Protein AF-A0A534YRJ9-F1 (afdb_monomer)

Secondary structure (DSSP, 8-state):
-B-TTS-B---GGGSEEEEEESSTT-S-EEEEEEETTTTEEEEEEEEEPTTSS-EEEEEEEEE-TT---S-------------TT--TT-GGGGS-SS---GGGSSPPP-S--------

pLDDT: mean 78.24, std 21.07, range [37.94, 98.38]

Nearest PDB structures (foldseek):
  8p5d-assembly1_LM0  TM=5.397E-01  e=2.180E+00  Spraguea lophii 42_110
  8i5a-assembly1_B  TM=5.928E-01  e=4.722E+00  Burkholderia sp.

Solvent-accessible surface area (backbone atoms only — not comparable to full-atom values): 8187 Å² total; per-residue (Å²): 112,64,52,100,85,70,54,66,77,79,60,74,91,78,39,54,69,52,76,44,53,80,41,102,83,48,78,36,39,33,39,42,32,41,36,78,92,50,27,36,38,37,42,38,39,39,30,67,44,89,95,55,98,40,83,43,78,48,79,47,79,46,73,46,97,84,29,84,65,89,77,87,84,89,87,85,85,80,86,86,77,79,70,84,89,63,60,88,91,52,75,78,65,78,80,60,88,82,82,76,65,83,79,80,81,56,82,75,78,74,90,81,74,81,84,83,78,89,128

Mean predicted aligned error: 13.0 Å

Radius of gyration: 23.23 Å; Cα contacts (8 Å, |Δi|>4): 114; chains: 1; bounding box: 41×37×77 Å

Sequence (119 aa):
MTDAEGTATSWLRDLAWAQRYETGFSDAVITDYRSDALGLSVQVTDVVARGGDVLVRRVGVRRDPSSPVTRASLVAFEDMNLVVSKYAQFPIQDRYSSTWRPWEAYPPPIAGGAPATCG

Structure (mmCIF, N/CA/C/O backbone):
data_AF-A0A534YRJ9-F1
#
_entry.id   AF-A0A534YRJ9-F1
#
loop_
_atom_site.group_PDB
_atom_site.id
_atom_site.type_symbol
_atom_site.label_atom_id
_atom_site.label_alt_id
_atom_site.label_comp_id
_atom_site.label_asym_id
_atom_site.label_entity_id
_atom_site.label_seq_id
_atom_site.pdbx_PDB_ins_code
_atom_site.Cartn_x
_atom_site.Cartn_y
_atom_site.Cartn_z
_atom_site.occupancy
_atom_site.B_iso_or_equiv
_atom_site.auth_seq_id
_atom_site.auth_comp_id
_atom_site.auth_asym_id
_atom_site.auth_atom_id
_atom_site.pdbx_PDB_model_num
ATOM 1 N N . MET A 1 1 ? -16.496 5.370 8.977 1.00 61.81 1 MET A N 1
ATOM 2 C CA . MET A 1 1 ? -17.725 4.703 9.457 1.00 61.81 1 MET A CA 1
ATOM 3 C C . MET A 1 1 ? -17.305 3.352 9.991 1.00 61.81 1 MET A C 1
ATOM 5 O O . MET A 1 1 ? -16.550 2.675 9.302 1.00 61.81 1 MET A O 1
ATOM 9 N N . THR A 1 2 ? -17.721 3.026 11.207 1.00 83.38 2 THR A N 1
ATOM 10 C CA . THR A 1 2 ? -17.459 1.731 11.839 1.00 83.38 2 THR A CA 1
ATOM 11 C C . THR A 1 2 ? -18.776 0.972 11.874 1.00 83.38 2 THR A C 1
ATOM 13 O O . THR A 1 2 ? -19.807 1.584 12.159 1.00 83.38 2 THR A O 1
ATOM 16 N N . ASP A 1 3 ? -18.768 -0.307 11.523 1.00 86.94 3 ASP A N 1
ATOM 17 C CA . ASP A 1 3 ? -19.961 -1.146 11.598 1.00 86.94 3 ASP A CA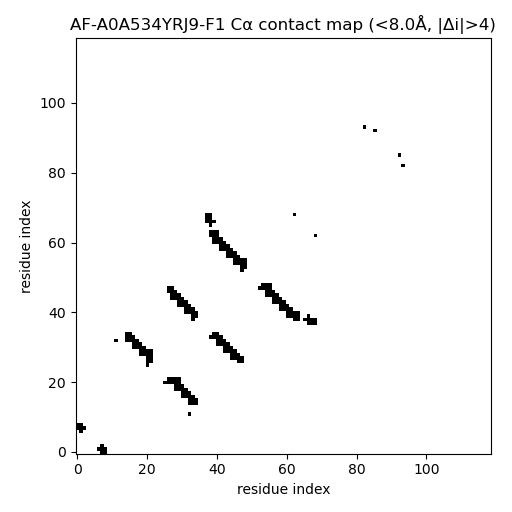 1
ATOM 18 C C . ASP A 1 3 ? -20.253 -1.617 13.035 1.00 86.94 3 ASP A C 1
ATOM 20 O O . ASP A 1 3 ? -19.546 -1.275 13.988 1.00 86.94 3 ASP A O 1
ATOM 24 N N . ALA A 1 4 ? -21.332 -2.388 13.197 1.00 83.44 4 ALA A N 1
ATOM 25 C CA . ALA A 1 4 ? -21.765 -2.919 14.489 1.00 83.44 4 ALA A CA 1
ATOM 26 C C . ALA A 1 4 ? -20.756 -3.897 15.124 1.00 83.44 4 ALA A C 1
ATOM 28 O O . ALA A 1 4 ? -20.835 -4.161 16.322 1.00 83.44 4 ALA A O 1
ATOM 29 N N . GLU A 1 5 ? -19.806 -4.413 14.343 1.00 86.62 5 GLU A N 1
ATOM 30 C CA . GLU A 1 5 ? -18.773 -5.359 14.772 1.00 86.62 5 GLU A CA 1
ATOM 31 C C . GLU A 1 5 ? -17.452 -4.650 15.111 1.00 86.62 5 GLU A C 1
ATOM 33 O O . GLU A 1 5 ? -16.480 -5.290 15.514 1.00 86.62 5 GLU A O 1
ATOM 38 N N . GLY A 1 6 ? -17.405 -3.319 14.982 1.00 86.31 6 GLY A N 1
ATOM 39 C CA . GLY A 1 6 ? -16.200 -2.535 15.233 1.00 86.31 6 GLY A CA 1
ATOM 40 C C . GLY A 1 6 ? -15.241 -2.478 14.040 1.00 86.31 6 GLY A C 1
ATOM 41 O O . GLY A 1 6 ? -14.133 -1.957 14.181 1.00 86.31 6 GLY A O 1
ATOM 42 N N . THR A 1 7 ? -15.638 -2.970 12.864 1.00 89.81 7 THR A N 1
ATOM 43 C CA . THR A 1 7 ? -14.818 -2.915 11.651 1.00 89.81 7 THR A CA 1
ATOM 44 C C . THR A 1 7 ? -14.982 -1.565 10.971 1.00 89.81 7 THR A C 1
ATOM 46 O O . THR A 1 7 ? -16.086 -1.052 10.793 1.00 89.81 7 THR A O 1
ATOM 49 N N . ALA A 1 8 ? -13.866 -0.974 10.559 1.00 91.44 8 ALA A N 1
ATOM 50 C CA . ALA A 1 8 ? -13.850 0.267 9.802 1.00 91.44 8 ALA A CA 1
ATOM 51 C C . ALA A 1 8 ? -13.009 0.104 8.537 1.00 91.44 8 ALA A C 1
ATOM 53 O O . ALA A 1 8 ? -11.998 -0.598 8.528 1.00 91.44 8 ALA A O 1
ATOM 54 N N . THR A 1 9 ? -13.418 0.793 7.473 1.00 92.25 9 THR A N 1
ATOM 55 C CA . THR A 1 9 ? -12.635 0.912 6.240 1.00 92.25 9 THR A CA 1
ATOM 56 C C . THR A 1 9 ? -12.029 2.305 6.154 1.00 92.25 9 THR A C 1
ATOM 58 O O . THR A 1 9 ? -12.739 3.302 6.306 1.00 92.25 9 THR A O 1
ATOM 61 N N . SER A 1 10 ? -10.730 2.357 5.865 1.00 92.19 10 SER A N 1
ATOM 62 C CA . SER A 1 10 ? -9.980 3.590 5.626 1.00 92.19 10 SER A CA 1
ATOM 63 C C . SER A 1 10 ? -9.277 3.511 4.279 1.00 92.19 10 SER A C 1
ATOM 65 O O . SER A 1 10 ? -8.674 2.493 3.939 1.00 92.19 10 SER A O 1
ATOM 67 N N . TRP A 1 11 ? -9.331 4.599 3.520 1.00 92.94 11 TRP A N 1
ATOM 68 C CA . TRP A 1 11 ? -8.650 4.709 2.238 1.00 92.94 11 TRP A CA 1
ATOM 69 C C . TRP A 1 11 ? -7.211 5.177 2.434 1.00 92.94 11 TRP A C 1
ATOM 71 O O . TRP A 1 11 ? -6.984 6.186 3.093 1.00 92.94 11 TRP A O 1
ATOM 81 N N . LEU A 1 12 ? -6.240 4.504 1.804 1.00 93.00 12 LEU A N 1
ATOM 82 C CA . LEU A 1 12 ? -4.831 4.926 1.873 1.00 93.00 12 LEU A CA 1
ATOM 83 C C . LEU A 1 12 ? -4.624 6.361 1.365 1.00 93.00 12 LEU A C 1
ATOM 85 O O . LEU A 1 12 ? -3.854 7.108 1.958 1.00 93.00 12 LEU A O 1
ATOM 89 N N . ARG A 1 13 ? -5.357 6.774 0.320 1.00 90.12 13 ARG A N 1
ATOM 90 C CA . ARG A 1 13 ? -5.292 8.140 -0.237 1.00 90.12 13 ARG A CA 1
ATOM 91 C C . ARG A 1 13 ? -5.715 9.248 0.737 1.00 90.12 13 ARG A C 1
ATOM 93 O O . ARG A 1 13 ? -5.383 10.400 0.487 1.00 90.12 13 ARG A O 1
ATOM 100 N N . ASP A 1 14 ? -6.417 8.899 1.815 1.00 93.81 14 ASP A N 1
ATOM 101 C CA . ASP A 1 14 ? -6.899 9.854 2.820 1.00 93.81 14 ASP A CA 1
ATOM 102 C C . ASP A 1 14 ? -5.966 9.915 4.051 1.00 93.81 14 ASP A C 1
ATOM 104 O O . ASP A 1 14 ? -6.213 10.678 4.984 1.00 93.81 14 ASP A O 1
ATOM 108 N N . LEU A 1 15 ? -4.904 9.100 4.088 1.00 94.88 15 LEU A N 1
ATOM 109 C CA . LEU A 1 15 ? -3.924 9.069 5.179 1.00 94.88 15 LEU A CA 1
ATOM 110 C C . LEU A 1 15 ? -2.783 10.062 4.942 1.00 94.88 15 LEU A C 1
ATOM 112 O O . LEU A 1 15 ? -2.573 10.525 3.826 1.00 94.88 15 LEU A O 1
ATOM 116 N N . ALA A 1 16 ? -1.993 10.349 5.980 1.00 97.44 16 ALA A N 1
ATOM 117 C CA . ALA A 1 16 ? -0.731 11.059 5.792 1.00 97.44 16 ALA A CA 1
ATOM 118 C C . ALA A 1 16 ? 0.222 10.184 4.966 1.00 97.44 16 ALA A C 1
ATOM 120 O O . ALA A 1 16 ? 0.358 8.993 5.260 1.00 97.44 16 ALA A O 1
ATOM 121 N N . TRP A 1 17 ? 0.872 10.750 3.948 1.00 97.88 17 TRP A N 1
ATOM 122 C CA . TRP A 1 17 ? 1.729 9.982 3.048 1.00 97.88 17 TRP A CA 1
ATOM 123 C C . TRP A 1 17 ? 2.950 10.757 2.554 1.00 97.88 17 TRP A C 1
ATOM 125 O O . TRP A 1 17 ? 2.957 11.987 2.513 1.00 97.88 17 TRP A O 1
ATOM 135 N N . ALA A 1 18 ? 3.980 10.011 2.162 1.00 97.38 18 ALA A N 1
ATOM 136 C CA . ALA A 1 18 ? 5.163 10.516 1.478 1.00 97.38 18 ALA A CA 1
ATOM 137 C C . ALA A 1 18 ? 5.649 9.491 0.448 1.00 97.38 18 ALA A C 1
ATOM 139 O O . ALA A 1 18 ? 5.527 8.284 0.659 1.00 97.38 18 ALA A O 1
ATOM 140 N N . GLN A 1 19 ? 6.226 9.967 -0.655 1.00 96.69 19 GLN A N 1
ATOM 141 C CA . GLN A 1 19 ? 6.724 9.120 -1.736 1.00 96.69 19 GLN A CA 1
ATOM 142 C C . GLN A 1 19 ? 8.189 9.430 -2.050 1.00 96.69 19 GLN A C 1
ATOM 144 O O . GLN A 1 19 ? 8.625 10.576 -1.952 1.00 96.69 19 GLN A O 1
ATOM 149 N N . ARG A 1 20 ? 8.949 8.401 -2.430 1.00 95.50 20 ARG A N 1
ATOM 150 C CA . ARG A 1 20 ? 10.335 8.513 -2.904 1.00 95.50 20 ARG A CA 1
ATOM 151 C C . ARG A 1 20 ? 10.688 7.353 -3.828 1.00 95.50 20 ARG A C 1
ATOM 153 O O . ARG A 1 20 ? 10.049 6.308 -3.774 1.00 95.50 20 ARG A O 1
ATOM 160 N N . TYR A 1 21 ? 11.772 7.497 -4.576 1.00 95.12 21 TYR A N 1
ATOM 161 C CA . TYR A 1 21 ? 12.468 6.337 -5.130 1.00 95.12 21 TYR A CA 1
ATOM 162 C C . TYR A 1 21 ? 13.259 5.623 -4.033 1.00 95.12 21 TYR A C 1
ATOM 164 O O . TYR A 1 21 ? 13.774 6.272 -3.119 1.00 95.12 21 TYR A O 1
ATOM 172 N N . GLU A 1 22 ? 13.364 4.295 -4.112 1.00 93.00 22 GLU A N 1
ATOM 173 C CA . GLU A 1 22 ? 14.122 3.500 -3.132 1.00 93.00 22 GLU A CA 1
ATOM 174 C C . GLU A 1 22 ? 15.577 3.984 -3.003 1.00 93.00 22 GLU A C 1
ATOM 176 O O . GLU A 1 22 ? 16.111 4.097 -1.900 1.00 93.00 22 GLU A O 1
ATOM 181 N N . THR A 1 23 ? 16.190 4.339 -4.132 1.00 91.00 23 THR A N 1
ATOM 182 C CA . THR A 1 23 ? 17.482 5.030 -4.221 1.00 91.00 23 THR A CA 1
ATOM 183 C C . THR A 1 23 ? 17.432 6.041 -5.369 1.00 91.00 23 THR A C 1
ATOM 185 O O . THR A 1 23 ? 16.513 6.000 -6.183 1.00 91.00 23 THR A O 1
ATOM 188 N N . GLY A 1 24 ? 18.432 6.922 -5.492 1.00 86.25 24 GLY A N 1
ATOM 189 C CA . GLY A 1 24 ? 18.485 7.920 -6.575 1.00 86.25 24 GLY A CA 1
ATOM 190 C C . GLY A 1 24 ? 18.539 7.348 -8.002 1.00 86.25 24 GLY A C 1
ATOM 191 O O . GLY A 1 24 ? 18.334 8.097 -8.950 1.00 86.25 24 GLY A O 1
ATOM 192 N N . PHE A 1 25 ? 18.791 6.043 -8.155 1.00 86.50 25 PHE A N 1
ATOM 193 C CA . PHE A 1 25 ? 18.848 5.346 -9.447 1.00 86.50 25 PHE A CA 1
ATOM 194 C C . PHE A 1 25 ? 17.901 4.137 -9.523 1.00 86.50 25 PHE A C 1
ATOM 196 O O . PHE A 1 25 ? 18.030 3.320 -10.432 1.00 86.50 25 PHE A O 1
ATOM 203 N N . SER A 1 26 ? 16.992 3.981 -8.555 1.00 88.81 26 SER A N 1
ATOM 204 C CA . SER A 1 26 ? 16.019 2.885 -8.561 1.00 88.81 26 SER A CA 1
ATOM 205 C C . SER A 1 26 ? 14.804 3.244 -9.412 1.00 88.81 26 SER A C 1
ATOM 207 O O . SER A 1 26 ? 14.334 4.379 -9.385 1.00 88.81 26 SER A O 1
ATOM 209 N N . ASP A 1 27 ? 14.278 2.257 -10.128 1.00 90.12 27 ASP A N 1
ATOM 210 C CA . ASP A 1 27 ? 12.969 2.285 -10.782 1.00 90.12 27 ASP A CA 1
ATOM 211 C C . ASP A 1 27 ? 11.827 1.911 -9.820 1.00 90.12 27 ASP A C 1
ATOM 213 O O . ASP A 1 27 ? 10.655 2.006 -10.182 1.00 90.12 27 ASP A O 1
ATOM 217 N N . ALA A 1 28 ? 12.153 1.525 -8.581 1.00 95.69 28 ALA A N 1
ATOM 218 C CA . ALA A 1 28 ? 11.175 1.259 -7.539 1.00 95.69 28 ALA A CA 1
ATOM 219 C C . ALA A 1 28 ? 10.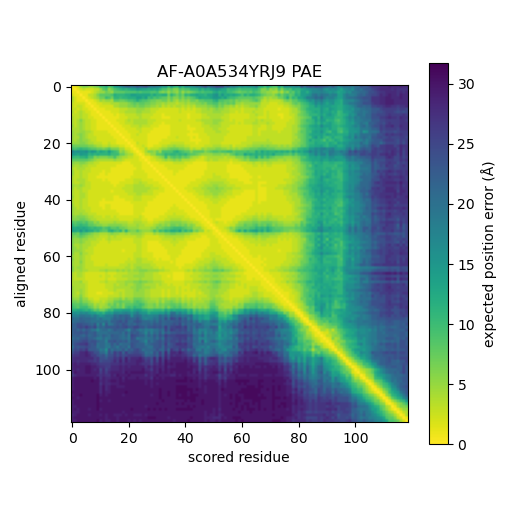723 2.553 -6.845 1.00 95.69 28 ALA A C 1
ATOM 221 O O . ALA A 1 28 ? 11.527 3.291 -6.260 1.00 95.69 28 ALA A O 1
ATOM 222 N N . VAL A 1 29 ? 9.411 2.782 -6.846 1.00 96.25 29 VAL A N 1
ATOM 223 C CA . VAL A 1 29 ? 8.742 3.877 -6.139 1.00 96.25 29 VAL A CA 1
ATOM 224 C C . VAL A 1 29 ? 8.177 3.348 -4.827 1.00 96.25 29 VAL A C 1
ATOM 226 O O . VAL A 1 29 ? 7.395 2.401 -4.808 1.00 96.25 29 VAL A O 1
ATOM 229 N N . ILE A 1 30 ? 8.552 3.971 -3.713 1.00 97.81 30 ILE A N 1
ATOM 230 C CA . ILE A 1 30 ? 8.047 3.658 -2.378 1.00 97.81 30 ILE A CA 1
ATOM 231 C C . ILE A 1 30 ? 7.116 4.775 -1.922 1.00 97.81 30 ILE A C 1
ATOM 233 O O . ILE A 1 30 ? 7.530 5.932 -1.836 1.00 97.81 30 ILE A O 1
ATOM 237 N N . THR A 1 31 ? 5.890 4.414 -1.555 1.00 98.19 31 THR A N 1
ATOM 238 C CA . THR A 1 31 ? 4.936 5.297 -0.880 1.00 98.19 31 THR A CA 1
ATOM 239 C C . THR A 1 31 ? 4.690 4.788 0.535 1.00 98.19 31 THR A C 1
ATOM 241 O O . THR A 1 31 ? 4.234 3.661 0.726 1.00 98.19 31 THR A O 1
ATOM 244 N N . ASP A 1 32 ? 5.002 5.613 1.529 1.00 98.38 32 ASP A N 1
ATOM 245 C CA . ASP A 1 32 ? 4.705 5.342 2.932 1.00 98.38 32 ASP A CA 1
ATOM 246 C C . ASP A 1 32 ? 3.440 6.093 3.340 1.00 98.38 32 ASP A C 1
ATOM 248 O O . ASP A 1 32 ? 3.318 7.291 3.093 1.00 98.38 32 ASP A O 1
ATOM 252 N N . TYR A 1 33 ? 2.525 5.389 3.996 1.00 98.25 33 TYR A N 1
ATOM 253 C CA . TYR A 1 33 ? 1.288 5.903 4.566 1.00 98.25 33 TYR A CA 1
ATOM 254 C C . TYR A 1 33 ? 1.299 5.716 6.079 1.00 98.25 33 TYR A C 1
ATOM 256 O O . TYR A 1 33 ? 1.783 4.700 6.593 1.00 98.25 33 TYR A O 1
ATOM 264 N N . ARG A 1 34 ? 0.696 6.660 6.799 1.00 97.75 34 ARG A N 1
ATOM 265 C CA . ARG A 1 34 ? 0.598 6.639 8.256 1.00 97.75 34 ARG A CA 1
ATOM 266 C C . ARG A 1 34 ? -0.804 7.006 8.727 1.00 97.75 34 ARG A C 1
ATOM 268 O O . ARG A 1 34 ? -1.380 8.004 8.301 1.00 97.75 34 ARG A O 1
ATOM 275 N N . SER A 1 35 ? -1.323 6.212 9.660 1.00 96.31 35 SER A N 1
ATOM 276 C CA . SER A 1 35 ? -2.509 6.540 10.446 1.00 96.31 35 SER A CA 1
ATOM 277 C C . SER A 1 35 ? -2.161 6.492 11.928 1.00 96.31 35 SER A C 1
ATOM 279 O O . SER A 1 35 ? -2.017 5.409 12.496 1.00 96.31 35 SER A O 1
ATOM 281 N N . ASP A 1 36 ? -2.054 7.658 12.565 1.00 95.38 36 ASP A N 1
ATOM 282 C CA . ASP A 1 36 ? -1.807 7.734 14.010 1.00 95.38 36 ASP A CA 1
ATOM 283 C C . ASP A 1 36 ? -3.023 7.273 14.816 1.00 95.38 36 ASP A C 1
ATOM 285 O O . ASP A 1 36 ? -2.872 6.564 15.805 1.00 95.38 36 ASP A O 1
ATOM 289 N N . ALA A 1 37 ? -4.236 7.573 14.337 1.00 93.19 37 ALA A N 1
ATOM 290 C CA . ALA A 1 37 ? -5.478 7.128 14.968 1.00 93.19 37 ALA A CA 1
ATOM 291 C C . ALA A 1 37 ? -5.600 5.594 15.030 1.00 93.19 37 ALA A C 1
ATOM 293 O O . ALA A 1 37 ? -6.146 5.053 15.988 1.00 93.19 37 ALA A O 1
ATOM 294 N N . LEU A 1 38 ? -5.085 4.889 14.016 1.00 94.38 38 LEU A N 1
ATOM 295 C CA . LEU A 1 38 ? -5.085 3.425 13.975 1.00 94.38 38 LEU A CA 1
ATOM 296 C C . LEU A 1 38 ? -3.771 2.816 14.486 1.00 94.38 38 LEU A C 1
ATOM 298 O O . LEU A 1 38 ? -3.699 1.600 14.648 1.00 94.38 38 LEU A O 1
ATOM 302 N N . GLY A 1 39 ? -2.724 3.611 14.723 1.00 96.56 39 GLY A N 1
ATOM 303 C CA . GLY A 1 39 ? -1.381 3.103 15.023 1.00 96.56 39 GLY A CA 1
ATOM 304 C C . GLY A 1 39 ? -0.848 2.165 13.932 1.00 96.56 39 GLY A C 1
ATOM 305 O O . GLY A 1 39 ? -0.271 1.121 14.240 1.00 96.56 39 GLY A O 1
ATOM 306 N N . LEU A 1 40 ? -1.113 2.483 12.659 1.00 96.69 40 LEU A N 1
ATOM 307 C CA . LEU A 1 40 ? -0.708 1.676 11.505 1.00 96.69 40 LEU A CA 1
ATOM 308 C C . LEU A 1 40 ? 0.185 2.482 10.562 1.00 96.69 40 LEU A C 1
ATOM 310 O O . LEU A 1 40 ? -0.081 3.651 10.279 1.00 96.69 40 LEU A O 1
ATOM 314 N N . SER A 1 41 ? 1.202 1.824 10.010 1.00 97.31 41 SER A N 1
ATOM 315 C CA . SER A 1 41 ? 1.926 2.300 8.828 1.00 97.31 41 SER A CA 1
ATOM 316 C C . SER A 1 41 ? 1.813 1.293 7.690 1.00 97.31 41 SER A C 1
ATOM 318 O O . SER A 1 41 ? 1.805 0.080 7.910 1.00 97.31 41 SER A O 1
ATOM 320 N N . VAL A 1 42 ? 1.702 1.797 6.464 1.00 97.75 42 VAL A N 1
ATOM 321 C CA . VAL A 1 42 ? 1.627 0.980 5.251 1.00 97.75 42 VAL A CA 1
ATOM 322 C C . VAL A 1 42 ? 2.695 1.460 4.288 1.00 97.75 42 VAL A C 1
ATOM 324 O O . VAL A 1 42 ? 2.746 2.640 3.974 1.00 97.75 42 VAL A O 1
ATOM 327 N N . GLN A 1 43 ? 3.533 0.551 3.811 1.00 98.31 43 GLN A N 1
ATOM 328 C CA . GLN A 1 43 ? 4.522 0.823 2.779 1.00 98.31 43 GLN A CA 1
ATOM 329 C C . GLN A 1 43 ? 4.110 0.098 1.505 1.00 98.31 43 GLN A C 1
ATOM 331 O O . GLN A 1 43 ? 3.935 -1.122 1.517 1.00 98.31 43 GLN A O 1
ATOM 336 N N . VAL A 1 44 ? 3.954 0.847 0.421 1.00 97.88 44 VAL A N 1
ATOM 337 C CA . VAL A 1 44 ? 3.679 0.326 -0.917 1.00 97.88 44 VAL A CA 1
ATOM 338 C C . VAL A 1 44 ? 4.921 0.544 -1.768 1.00 97.88 44 VAL A C 1
ATOM 340 O O . VAL A 1 44 ? 5.379 1.676 -1.894 1.00 97.88 44 VAL A O 1
ATOM 343 N N . THR A 1 45 ? 5.468 -0.526 -2.333 1.00 97.69 45 THR A N 1
ATOM 344 C CA . THR A 1 45 ? 6.567 -0.473 -3.301 1.00 97.69 45 THR A CA 1
ATOM 345 C C . THR A 1 45 ? 6.051 -0.917 -4.656 1.00 97.69 45 THR A C 1
ATOM 347 O O . THR A 1 45 ? 5.589 -2.050 -4.787 1.00 97.69 45 THR A O 1
ATOM 350 N N . ASP A 1 46 ? 6.161 -0.036 -5.641 1.00 96.25 46 ASP A N 1
ATOM 351 C CA . ASP A 1 46 ? 5.781 -0.270 -7.028 1.00 96.25 46 ASP A CA 1
ATOM 352 C C . ASP A 1 46 ? 7.032 -0.297 -7.906 1.00 96.25 46 ASP A C 1
ATOM 354 O O . ASP A 1 46 ? 7.884 0.583 -7.797 1.00 96.25 46 ASP A O 1
ATOM 358 N N . VAL A 1 47 ? 7.156 -1.306 -8.766 1.00 95.56 47 VAL A N 1
ATOM 359 C CA . VAL A 1 47 ? 8.277 -1.449 -9.705 1.00 95.56 47 VAL A CA 1
ATOM 360 C C . VAL A 1 47 ? 7.818 -2.175 -10.966 1.00 95.56 47 VAL A C 1
ATOM 362 O O . VAL A 1 47 ? 6.977 -3.071 -10.896 1.00 95.56 47 VAL A O 1
ATOM 365 N N . VAL A 1 48 ? 8.377 -1.822 -12.121 1.00 92.38 48 VAL A N 1
ATOM 366 C CA . VAL A 1 48 ? 8.207 -2.615 -13.345 1.00 92.38 48 VAL A CA 1
ATOM 367 C C . VAL A 1 48 ? 9.241 -3.739 -13.333 1.00 92.38 48 VAL A C 1
ATOM 369 O O . VAL A 1 48 ? 10.441 -3.488 -13.230 1.00 92.38 48 VAL A O 1
ATOM 372 N N . ALA A 1 49 ? 8.798 -4.994 -13.389 1.00 89.88 49 ALA A N 1
ATOM 373 C CA . ALA A 1 49 ? 9.698 -6.139 -13.319 1.00 89.88 49 ALA A CA 1
ATOM 374 C C . ALA A 1 49 ? 10.701 -6.135 -14.484 1.00 89.88 49 ALA A C 1
ATOM 376 O O . ALA A 1 49 ? 10.332 -6.001 -15.650 1.00 89.88 49 ALA A O 1
ATOM 377 N N . ARG A 1 50 ? 11.987 -6.351 -14.187 1.00 89.12 50 ARG A N 1
ATOM 378 C CA . ARG A 1 50 ? 13.009 -6.451 -15.236 1.00 89.12 50 ARG A CA 1
ATOM 379 C C . ARG A 1 50 ? 12.727 -7.635 -16.158 1.00 89.12 50 ARG A C 1
ATOM 381 O O . ARG A 1 50 ? 12.501 -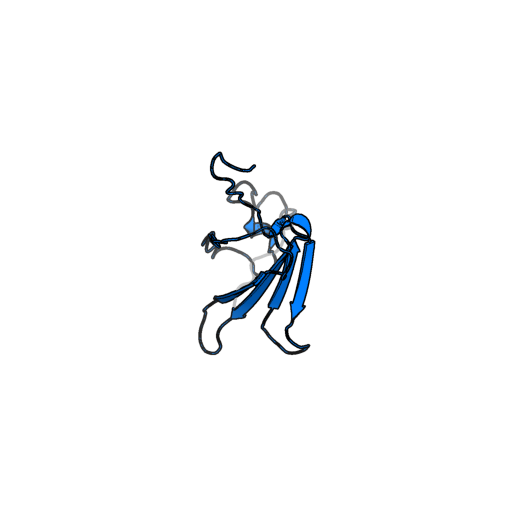8.749 -15.694 1.00 89.12 50 ARG A O 1
ATOM 388 N N . GLY A 1 51 ? 12.830 -7.396 -17.463 1.00 90.81 51 GLY A N 1
ATOM 389 C CA . GLY A 1 51 ? 12.652 -8.432 -18.483 1.00 90.81 51 GLY A CA 1
ATOM 390 C C . GLY A 1 51 ? 11.195 -8.727 -18.846 1.00 90.81 51 GLY A C 1
ATOM 391 O O . GLY A 1 51 ? 10.955 -9.690 -19.569 1.00 90.81 51 GLY A O 1
ATOM 392 N N . GLY A 1 52 ? 10.238 -7.915 -18.387 1.00 87.94 52 GLY A N 1
ATOM 393 C CA . GLY A 1 52 ? 8.835 -8.033 -18.773 1.00 87.94 52 GLY A CA 1
ATOM 394 C C . GLY A 1 52 ? 8.072 -6.717 -18.646 1.00 87.94 52 GLY A C 1
ATOM 395 O O . GLY A 1 52 ? 8.549 -5.760 -18.046 1.00 87.94 52 GLY A O 1
ATOM 396 N N . ASP A 1 53 ? 6.871 -6.691 -19.213 1.00 88.19 53 ASP A N 1
ATOM 397 C CA . ASP A 1 53 ? 5.919 -5.587 -19.069 1.00 88.19 53 ASP A CA 1
ATOM 398 C C . ASP A 1 53 ? 4.930 -5.923 -17.943 1.00 88.19 53 ASP A C 1
ATOM 400 O O . ASP A 1 53 ? 3.797 -6.343 -18.175 1.00 88.19 53 ASP A O 1
ATOM 404 N N . VAL A 1 54 ? 5.427 -5.898 -16.701 1.00 90.00 54 VAL A N 1
ATOM 405 C CA . VAL A 1 54 ? 4.666 -6.302 -15.509 1.00 90.00 54 VAL A CA 1
ATOM 406 C C . VAL A 1 54 ? 4.878 -5.292 -14.390 1.00 90.00 54 VAL A C 1
ATOM 408 O O . VAL A 1 54 ? 5.994 -5.149 -13.889 1.00 90.00 54 VAL A O 1
ATOM 411 N N . LEU A 1 55 ? 3.798 -4.647 -13.943 1.00 90.56 55 LEU A N 1
ATOM 412 C CA . LEU A 1 55 ? 3.789 -3.869 -12.706 1.00 90.56 55 LEU A CA 1
ATOM 413 C C . LEU A 1 55 ? 3.729 -4.815 -11.500 1.00 90.56 55 LEU A C 1
ATOM 415 O O . LEU A 1 55 ? 2.803 -5.614 -11.361 1.00 90.56 55 LEU A O 1
ATOM 419 N N . VAL A 1 56 ? 4.706 -4.704 -10.604 1.00 93.88 56 VAL A N 1
ATOM 420 C CA . VAL A 1 56 ? 4.746 -5.427 -9.333 1.00 93.88 56 VAL A CA 1
ATOM 421 C C . VAL A 1 56 ? 4.510 -4.444 -8.197 1.00 93.88 56 VAL A C 1
ATOM 423 O O . VAL A 1 56 ? 5.291 -3.514 -8.002 1.00 93.88 56 VAL A O 1
ATOM 426 N N . ARG A 1 57 ? 3.464 -4.702 -7.408 1.00 95.12 57 ARG A N 1
ATOM 427 C CA . ARG A 1 57 ? 3.138 -3.963 -6.186 1.00 95.12 57 ARG A CA 1
ATOM 428 C C . ARG A 1 57 ? 3.348 -4.838 -4.957 1.00 95.12 57 ARG A C 1
ATOM 430 O O . ARG A 1 57 ? 2.674 -5.852 -4.781 1.00 95.12 57 ARG A O 1
ATOM 437 N N . ARG A 1 58 ? 4.238 -4.420 -4.057 1.00 96.31 58 ARG A N 1
ATOM 438 C CA . ARG A 1 58 ? 4.427 -5.031 -2.735 1.00 96.31 58 ARG A CA 1
ATOM 439 C C . ARG A 1 58 ? 3.845 -4.124 -1.661 1.00 96.31 58 ARG A C 1
ATOM 441 O O . ARG A 1 58 ? 4.231 -2.966 -1.567 1.00 96.31 58 ARG A O 1
ATOM 448 N N . VAL A 1 59 ? 2.970 -4.664 -0.814 1.00 97.00 59 VAL A N 1
ATOM 449 C CA . VAL A 1 59 ? 2.376 -3.917 0.304 1.00 97.00 59 VAL A CA 1
ATOM 450 C C . VAL A 1 59 ? 2.788 -4.538 1.633 1.00 97.00 59 VAL A C 1
ATOM 452 O O . VAL A 1 59 ? 2.526 -5.711 1.890 1.00 97.00 59 VAL A O 1
ATOM 455 N N . GLY A 1 60 ? 3.445 -3.748 2.478 1.00 97.06 60 GLY A N 1
ATOM 456 C CA . GLY A 1 60 ? 3.773 -4.101 3.854 1.00 97.06 60 GLY A CA 1
ATOM 457 C C . GLY A 1 60 ? 2.943 -3.278 4.831 1.00 97.06 60 GLY A C 1
ATOM 458 O O . GLY A 1 60 ? 2.975 -2.053 4.778 1.00 97.06 60 GLY A O 1
ATOM 459 N N . VAL A 1 61 ? 2.234 -3.936 5.747 1.00 96.38 61 VAL A N 1
ATOM 460 C CA . VAL A 1 61 ? 1.487 -3.276 6.827 1.00 96.38 61 VAL A CA 1
ATOM 461 C C . VAL A 1 61 ? 2.210 -3.533 8.142 1.00 96.38 61 VAL A C 1
ATOM 463 O O . VAL A 1 61 ? 2.494 -4.680 8.485 1.00 96.38 61 VAL A O 1
ATOM 466 N N . ARG A 1 62 ? 2.516 -2.469 8.884 1.00 96.81 62 ARG A N 1
ATOM 467 C CA . ARG A 1 62 ? 3.104 -2.543 10.222 1.00 96.81 62 ARG A CA 1
ATOM 468 C C . ARG A 1 62 ? 2.140 -1.950 11.236 1.00 96.81 62 ARG A C 1
ATOM 470 O O . ARG A 1 62 ? 1.550 -0.894 11.008 1.00 96.81 62 ARG A O 1
ATOM 477 N N . ARG A 1 63 ? 2.012 -2.648 12.361 1.00 97.00 63 ARG A N 1
ATOM 478 C CA . ARG A 1 63 ? 1.190 -2.249 13.498 1.00 97.00 63 ARG A CA 1
ATOM 479 C C . ARG A 1 63 ? 2.088 -1.805 14.643 1.00 97.00 63 ARG A C 1
ATOM 481 O O . ARG A 1 63 ? 2.987 -2.551 15.030 1.00 97.00 63 ARG A O 1
ATOM 488 N N . ASP A 1 64 ? 1.812 -0.636 15.198 1.00 97.12 64 ASP A N 1
ATOM 489 C CA . ASP A 1 64 ? 2.505 -0.160 16.388 1.00 97.12 64 ASP A CA 1
ATOM 490 C C . ASP A 1 64 ? 2.126 -0.999 17.618 1.00 97.12 64 ASP A C 1
ATOM 492 O O . ASP A 1 64 ? 1.000 -1.500 17.699 1.00 97.12 64 ASP A O 1
ATOM 496 N N . PRO A 1 65 ? 3.005 -1.109 18.629 1.00 96.19 65 PRO A N 1
ATOM 497 C CA . PRO A 1 65 ? 2.690 -1.835 19.860 1.00 96.19 65 PRO A CA 1
ATOM 498 C C . PRO A 1 65 ? 1.436 -1.327 20.591 1.00 96.19 65 PRO A C 1
ATOM 500 O O . PRO A 1 65 ? 0.743 -2.119 21.221 1.00 96.19 65 PRO A O 1
ATOM 503 N N . SER A 1 66 ? 1.135 -0.028 20.498 1.00 95.56 66 SER A N 1
ATOM 504 C CA . SER A 1 66 ? -0.026 0.622 21.125 1.00 95.56 66 SER A CA 1
ATOM 505 C C . SER A 1 66 ? -1.266 0.693 20.227 1.00 95.56 66 SER A C 1
ATOM 507 O O . SER A 1 66 ? -2.259 1.312 20.607 1.00 95.56 66 SER A O 1
ATOM 509 N N . SER A 1 67 ? -1.220 0.106 19.028 1.00 96.62 67 SER A N 1
ATOM 510 C CA . SER A 1 67 ? -2.332 0.173 18.081 1.00 96.62 67 SER A CA 1
ATOM 511 C C . SER A 1 67 ? -3.595 -0.498 18.644 1.00 96.62 67 SER A C 1
ATOM 513 O O . SER A 1 67 ? -3.516 -1.629 19.132 1.00 96.62 67 SER A O 1
ATOM 515 N N . PRO A 1 68 ? -4.778 0.131 18.502 1.00 94.06 68 PRO A N 1
ATOM 516 C CA . PRO A 1 68 ? -6.051 -0.492 18.864 1.00 94.06 68 PRO A CA 1
ATOM 517 C C . PRO A 1 68 ? -6.486 -1.589 17.875 1.00 94.06 68 PRO A C 1
ATOM 519 O O . PRO A 1 68 ? -7.436 -2.321 18.142 1.00 94.06 68 PRO A O 1
ATOM 522 N N . VAL A 1 69 ? -5.825 -1.713 16.718 1.00 94.81 69 VAL A N 1
ATOM 523 C CA . VAL A 1 69 ? -6.220 -2.638 15.651 1.00 94.81 69 VAL A CA 1
ATOM 524 C C . VAL A 1 69 ? -5.776 -4.059 15.987 1.00 94.81 69 VAL A C 1
ATOM 526 O O . VAL A 1 69 ? -4.587 -4.356 16.089 1.00 94.81 69 VAL A O 1
ATOM 529 N N . THR A 1 70 ? -6.722 -4.986 16.101 1.00 93.44 70 THR A N 1
ATOM 530 C CA . THR A 1 70 ? -6.440 -6.407 16.374 1.00 93.44 70 THR A CA 1
ATOM 531 C C . THR A 1 70 ? -6.317 -7.247 15.104 1.00 93.44 70 THR A C 1
ATOM 533 O O . THR A 1 70 ? -5.597 -8.244 15.098 1.00 93.44 70 THR A O 1
ATOM 536 N N . ARG A 1 71 ? -6.970 -6.826 14.015 1.00 92.94 71 ARG A N 1
ATOM 537 C CA . ARG A 1 71 ? -6.949 -7.480 12.702 1.00 92.94 71 ARG A CA 1
ATOM 538 C C . ARG A 1 71 ? -7.079 -6.434 11.598 1.00 92.94 71 ARG A C 1
ATOM 540 O O . ARG A 1 71 ? -7.841 -5.485 11.741 1.00 92.94 71 ARG A O 1
ATOM 547 N N . ALA A 1 72 ? -6.364 -6.627 10.494 1.00 92.25 72 ALA A N 1
ATOM 548 C CA . ALA A 1 72 ? -6.459 -5.781 9.309 1.00 92.25 72 ALA A CA 1
ATOM 549 C C . ALA A 1 72 ? -6.553 -6.642 8.045 1.00 92.25 72 ALA A C 1
ATOM 551 O O . ALA A 1 72 ? -5.937 -7.706 7.970 1.00 92.25 72 ALA A O 1
ATOM 552 N N . SER A 1 73 ? -7.296 -6.150 7.058 1.00 92.50 73 SER A N 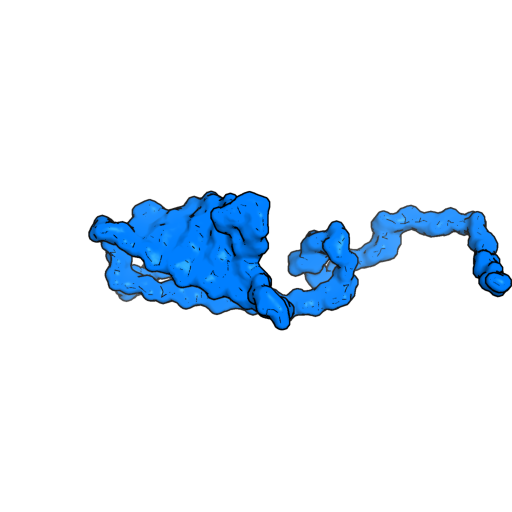1
ATOM 553 C CA . SER A 1 73 ? -7.377 -6.717 5.712 1.00 92.50 73 SER A CA 1
ATOM 554 C C . SER A 1 73 ? -7.081 -5.610 4.708 1.00 92.50 73 SER A C 1
ATOM 556 O O . SER A 1 73 ? -7.547 -4.484 4.879 1.00 92.50 73 SER A O 1
ATOM 558 N N . LEU A 1 74 ? -6.310 -5.921 3.668 1.00 91.50 74 LEU A N 1
ATOM 559 C CA . LEU A 1 74 ? -6.062 -5.007 2.558 1.00 91.50 74 LEU A CA 1
ATOM 560 C C . LEU A 1 74 ? -7.001 -5.366 1.409 1.00 91.50 74 LEU A C 1
ATOM 562 O O . LEU A 1 74 ? -6.992 -6.502 0.940 1.00 91.50 74 LEU A O 1
ATOM 566 N N . VAL A 1 75 ? -7.776 -4.390 0.945 1.00 91.38 75 VAL A N 1
ATOM 567 C CA . VAL A 1 75 ? -8.582 -4.514 -0.271 1.00 91.38 75 VAL A CA 1
ATOM 568 C C . VAL A 1 75 ? -7.925 -3.665 -1.348 1.00 91.38 75 VAL A C 1
ATOM 570 O O . VAL A 1 75 ? -7.754 -2.460 -1.169 1.00 91.38 75 VAL A O 1
ATOM 573 N N . ALA A 1 76 ? -7.543 -4.301 -2.450 1.00 86.31 76 ALA A N 1
ATOM 574 C CA . ALA A 1 76 ? -7.000 -3.639 -3.626 1.00 86.31 76 ALA A CA 1
ATOM 575 C C . ALA A 1 76 ? -7.957 -3.839 -4.803 1.00 86.31 76 ALA A C 1
ATOM 577 O O . ALA A 1 76 ? -8.509 -4.923 -4.987 1.00 86.31 76 ALA A O 1
ATOM 578 N N . PHE A 1 77 ? -8.136 -2.790 -5.593 1.00 84.56 77 PHE A N 1
ATOM 579 C CA . PHE A 1 77 ? -8.789 -2.844 -6.892 1.00 84.56 77 PHE A CA 1
ATOM 580 C C . PHE A 1 77 ? -8.002 -1.964 -7.852 1.00 84.56 77 PHE A C 1
ATOM 582 O O . PHE A 1 77 ? -7.354 -1.000 -7.436 1.00 84.56 77 PHE A O 1
ATOM 589 N N . GLU A 1 78 ? -8.064 -2.309 -9.127 1.00 76.88 78 GLU A N 1
ATOM 590 C CA . GLU A 1 78 ? -7.350 -1.615 -10.185 1.00 76.88 78 GLU A CA 1
ATOM 591 C C . GLU A 1 78 ? -8.289 -1.425 -11.371 1.00 76.88 78 GLU A C 1
ATOM 593 O O . GLU A 1 78 ? -9.030 -2.338 -11.741 1.00 76.88 78 GLU A O 1
ATOM 598 N N . ASP A 1 79 ? -8.289 -0.214 -11.921 1.00 71.94 79 ASP A N 1
ATOM 599 C CA . ASP A 1 79 ? -9.000 0.099 -13.153 1.00 71.94 79 ASP A CA 1
ATOM 600 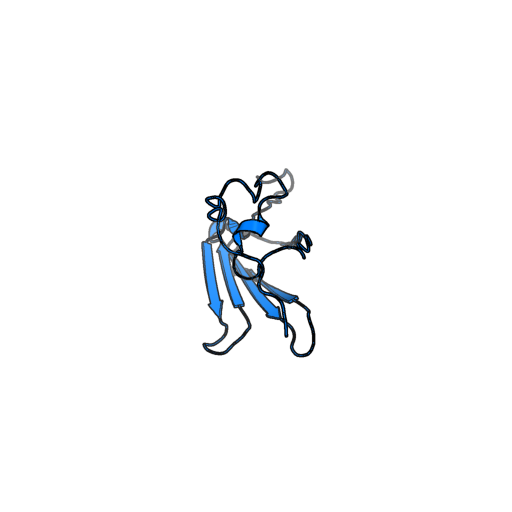C C . ASP A 1 79 ? -8.057 -0.167 -14.331 1.00 71.94 79 ASP A C 1
ATOM 602 O O . ASP A 1 79 ? -7.152 0.617 -14.612 1.00 71.94 79 ASP A O 1
ATOM 606 N N . MET A 1 80 ? -8.247 -1.307 -14.995 1.00 65.88 80 MET A N 1
ATOM 607 C CA . MET A 1 80 ? -7.405 -1.783 -16.099 1.00 65.88 80 MET A CA 1
ATOM 608 C C . MET A 1 80 ? -7.785 -1.138 -17.442 1.00 65.88 80 MET A C 1
ATOM 610 O O . MET A 1 80 ? -7.853 -1.812 -18.474 1.00 65.88 80 MET A O 1
ATOM 614 N N . ASN A 1 81 ? -8.086 0.161 -17.454 1.00 65.62 81 ASN A N 1
ATOM 615 C CA . ASN A 1 81 ? -8.451 0.851 -18.684 1.00 65.62 81 ASN A CA 1
ATOM 616 C C 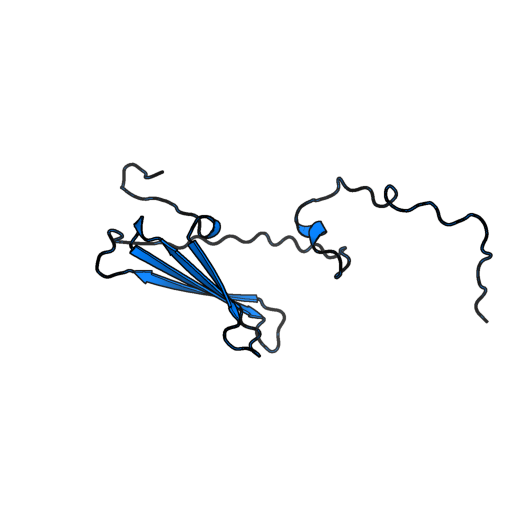. ASN A 1 81 ? -7.208 1.152 -19.537 1.00 65.62 81 ASN A C 1
ATOM 618 O O . ASN A 1 81 ? -6.539 2.177 -19.395 1.00 65.62 81 ASN A O 1
ATOM 622 N N . LEU A 1 82 ? -6.905 0.236 -20.455 1.00 54.41 82 LEU A N 1
ATOM 623 C CA . LEU A 1 82 ? -5.797 0.338 -21.399 1.00 54.41 82 LEU A CA 1
ATOM 624 C C . LEU A 1 82 ? -6.166 1.326 -22.517 1.00 54.41 82 LEU A C 1
ATOM 626 O O . LEU A 1 82 ? -6.619 0.944 -23.597 1.00 54.41 82 LEU A O 1
ATOM 630 N N . VAL A 1 83 ? -6.014 2.629 -22.267 1.00 57.25 83 VAL A N 1
ATOM 631 C CA . VAL A 1 83 ? -6.293 3.635 -23.303 1.00 57.25 83 VAL A CA 1
ATOM 632 C C . VAL A 1 83 ? -5.125 3.705 -24.296 1.00 57.25 83 VAL A C 1
ATOM 634 O O . VAL A 1 83 ? -4.243 4.556 -24.203 1.00 57.25 83 VAL A O 1
ATOM 637 N N . VAL A 1 84 ? -5.145 2.796 -25.270 1.00 56.81 84 VAL A N 1
ATOM 638 C CA . VAL A 1 84 ? -4.126 2.614 -26.326 1.00 56.81 84 VAL A CA 1
ATOM 639 C C . VAL A 1 84 ? -4.073 3.727 -27.378 1.00 56.81 84 VAL A C 1
ATOM 641 O O . VAL A 1 84 ? -3.163 3.757 -28.199 1.00 56.81 84 VAL A O 1
ATOM 644 N N . SER A 1 85 ? -5.035 4.649 -27.382 1.00 57.47 85 SER A N 1
ATOM 645 C CA . SER A 1 85 ? -5.142 5.725 -28.379 1.00 57.47 85 SER A CA 1
ATOM 646 C C . SER A 1 85 ? -4.611 7.079 -27.889 1.00 57.47 85 SER A C 1
ATOM 648 O O . SER A 1 85 ? -4.963 8.115 -28.456 1.00 57.47 85 SER A O 1
ATOM 650 N N . LYS A 1 86 ? -3.836 7.103 -26.798 1.00 59.31 86 LYS A N 1
ATOM 651 C CA . LYS A 1 86 ? -3.320 8.341 -26.197 1.00 59.31 86 LYS A CA 1
ATOM 652 C C . LYS A 1 86 ? -1.981 8.752 -26.791 1.00 59.31 86 LYS A C 1
ATOM 654 O O . LYS A 1 86 ? -1.151 7.923 -27.154 1.00 59.31 86 LYS A O 1
ATOM 659 N N . TYR A 1 87 ? -1.741 10.056 -26.793 1.00 57.69 87 TYR A N 1
ATOM 660 C CA . TYR A 1 87 ? -0.406 10.596 -27.012 1.00 57.69 87 TYR A CA 1
ATOM 661 C C . TYR A 1 87 ? 0.387 10.490 -25.706 1.00 57.69 87 TYR A C 1
ATOM 663 O O . TYR A 1 87 ? -0.042 11.030 -24.687 1.00 57.69 87 TYR A O 1
ATOM 671 N N . ALA A 1 88 ? 1.554 9.841 -25.741 1.00 56.38 88 ALA A N 1
ATOM 672 C CA . ALA A 1 88 ? 2.394 9.610 -24.559 1.00 56.38 88 ALA A CA 1
ATOM 673 C C . ALA A 1 88 ? 2.740 10.901 -23.788 1.00 56.38 88 ALA A C 1
ATOM 675 O O . ALA A 1 88 ? 2.901 10.875 -22.571 1.00 56.38 88 ALA A O 1
ATOM 676 N N . GLN A 1 89 ? 2.794 12.046 -24.476 1.00 65.12 89 GLN A N 1
ATOM 677 C CA . GLN A 1 89 ? 3.057 13.351 -23.864 1.00 65.12 89 GLN A CA 1
ATOM 678 C C . GLN A 1 89 ? 1.864 14.001 -23.119 1.00 65.12 89 GLN A C 1
ATOM 680 O O . GLN A 1 89 ? 2.050 15.059 -22.521 1.00 65.12 89 GLN A O 1
ATOM 685 N N . PHE A 1 90 ? 0.650 13.427 -23.136 1.00 53.66 90 PHE A N 1
ATOM 686 C CA . PHE A 1 90 ? -0.560 14.061 -22.574 1.00 53.66 90 PHE A CA 1
ATOM 687 C C . PHE A 1 90 ? -1.302 13.174 -21.545 1.00 53.66 90 PHE A C 1
ATOM 689 O O . PHE A 1 90 ? -2.354 12.603 -21.850 1.00 53.66 90 PHE A O 1
ATOM 696 N N . PRO A 1 91 ? -0.831 13.107 -20.283 1.00 54.66 91 PRO A N 1
ATOM 697 C CA . PRO A 1 91 ? -1.376 12.208 -19.256 1.00 54.66 91 PRO A CA 1
ATOM 698 C C . PRO A 1 91 ? -2.791 12.570 -18.763 1.00 54.66 91 PRO A C 1
ATOM 700 O O . PRO A 1 91 ? -3.451 11.751 -18.130 1.00 54.66 91 PRO A O 1
ATOM 703 N N . ILE A 1 92 ? -3.317 13.763 -19.080 1.00 56.41 92 ILE A N 1
ATOM 704 C CA . ILE A 1 92 ? -4.670 14.189 -18.661 1.00 56.41 92 ILE A CA 1
ATOM 705 C C . ILE A 1 92 ? -5.800 13.358 -19.290 1.00 56.41 92 ILE A C 1
ATOM 707 O O . ILE A 1 92 ? -6.933 13.389 -18.810 1.00 56.41 92 ILE A O 1
ATOM 711 N N . GLN A 1 93 ? -5.502 12.610 -20.358 1.00 58.41 93 GLN A N 1
ATOM 712 C CA . GLN A 1 93 ? -6.472 11.754 -21.041 1.00 58.41 93 GLN A CA 1
ATOM 713 C C . GLN A 1 93 ? -6.907 10.551 -20.177 1.00 58.41 93 GLN A C 1
ATOM 715 O O . GLN A 1 93 ? -7.784 9.796 -20.585 1.00 58.41 93 GLN A O 1
ATOM 720 N N . ASP A 1 94 ? -6.290 10.328 -19.011 1.00 56.72 94 ASP A N 1
ATOM 721 C CA . ASP A 1 94 ? -6.560 9.182 -18.131 1.00 56.72 94 ASP A CA 1
ATOM 722 C C . ASP A 1 94 ? -7.886 9.233 -17.383 1.00 56.72 94 ASP A C 1
ATOM 724 O O . ASP A 1 94 ? -8.434 8.207 -17.001 1.00 56.72 94 ASP A O 1
ATOM 728 N N . ARG A 1 95 ? -8.448 10.429 -17.234 1.00 48.88 95 ARG A N 1
ATOM 729 C CA . ARG A 1 95 ? -9.588 10.650 -16.346 1.00 48.88 95 ARG A CA 1
ATOM 730 C C .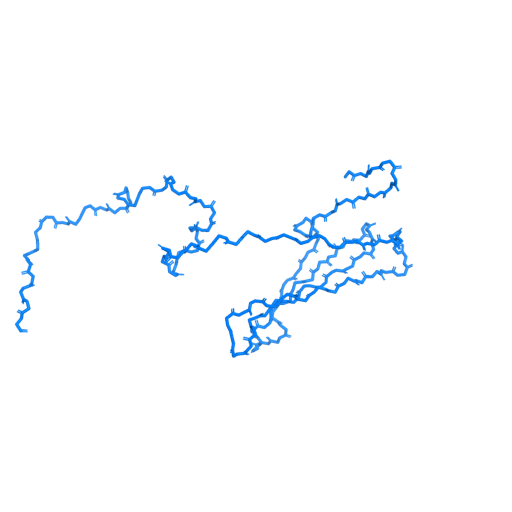 ARG A 1 95 ? -10.935 10.777 -17.061 1.00 48.88 95 ARG A C 1
ATOM 732 O O . ARG A 1 95 ? -11.964 10.732 -16.394 1.00 48.88 95 ARG A O 1
ATOM 739 N N . TYR A 1 96 ? -10.955 10.943 -18.387 1.00 49.84 96 TYR A N 1
ATOM 740 C CA . TYR A 1 96 ? -12.186 11.245 -19.127 1.00 49.84 96 TYR A CA 1
ATOM 741 C C . TYR A 1 96 ? -12.274 10.507 -20.466 1.00 49.84 96 TYR A C 1
ATOM 743 O O . TYR A 1 96 ? -11.566 10.819 -21.422 1.00 49.84 96 TYR A O 1
ATOM 751 N N . SER A 1 97 ? -13.226 9.579 -20.565 1.00 45.31 97 SER A N 1
ATOM 752 C CA . SER A 1 97 ? -13.703 9.063 -21.844 1.00 45.31 97 SER A CA 1
ATOM 753 C C . SER A 1 97 ? -14.582 10.112 -22.547 1.00 45.31 97 SER A C 1
ATOM 755 O O . SER A 1 97 ? -15.678 10.434 -22.096 1.00 45.31 97 SER A O 1
ATOM 757 N N . SER A 1 98 ? -14.144 10.565 -23.721 1.00 48.91 98 SER A N 1
ATOM 758 C CA . SER A 1 98 ? -14.988 10.959 -24.869 1.00 48.91 98 SER A CA 1
ATOM 759 C C . SER A 1 98 ? -15.791 12.275 -24.905 1.00 48.91 98 SER A C 1
ATOM 761 O O . SER A 1 98 ? -16.420 12.517 -25.931 1.00 48.91 98 SER A O 1
ATOM 763 N N . THR A 1 99 ? -15.748 13.185 -23.926 1.00 46.62 99 THR A N 1
ATOM 764 C CA . THR A 1 99 ? -16.387 14.518 -24.111 1.00 46.62 99 THR A CA 1
ATOM 765 C C . THR A 1 99 ? -15.457 15.609 -24.641 1.00 46.62 99 THR A C 1
ATOM 767 O O . THR A 1 99 ? -15.920 16.704 -24.944 1.00 46.62 99 THR A O 1
ATOM 770 N N . TRP A 1 100 ? -14.169 15.321 -24.832 1.00 45.84 100 TRP A N 1
ATOM 771 C CA . TRP A 1 100 ? -13.243 16.262 -25.459 1.00 45.84 100 TRP A CA 1
ATOM 772 C C . TRP A 1 100 ? -13.224 16.048 -26.977 1.00 45.84 100 TRP A C 1
ATOM 774 O O . TRP A 1 100 ? -12.749 15.015 -27.453 1.00 45.84 100 TRP A O 1
ATOM 784 N N . ARG A 1 101 ? -13.775 16.998 -27.744 1.00 54.22 101 ARG A N 1
ATOM 785 C CA . ARG A 1 101 ? -13.752 16.963 -29.212 1.00 54.22 101 ARG A CA 1
ATOM 786 C C . ARG A 1 101 ? -12.417 17.524 -29.717 1.00 54.22 101 ARG A C 1
ATOM 788 O O . ARG A 1 101 ? -12.162 18.712 -29.546 1.00 54.22 101 ARG A O 1
ATOM 795 N N . PRO A 1 102 ? -11.569 16.721 -30.384 1.00 47.66 102 PRO A N 1
ATOM 796 C CA . PRO A 1 102 ? -10.218 17.158 -30.740 1.00 47.66 102 PRO A CA 1
ATOM 797 C C . PRO A 1 102 ? -10.135 18.301 -31.757 1.00 47.66 102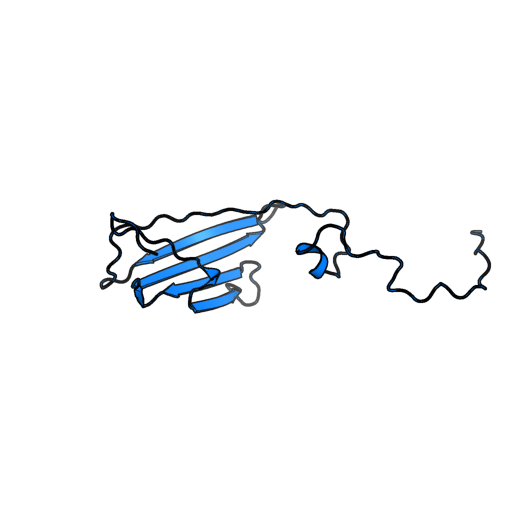 PRO A C 1
ATOM 799 O O . PRO A 1 102 ? -9.084 18.918 -31.885 1.00 47.66 102 PRO A O 1
ATOM 802 N N . TRP A 1 103 ? -11.215 18.589 -32.490 1.00 50.12 103 TRP A N 1
ATOM 803 C CA . TRP A 1 103 ? -11.233 19.626 -33.526 1.00 50.12 103 TRP A CA 1
ATOM 804 C C . TRP A 1 103 ? -11.465 21.044 -32.985 1.00 50.12 103 TRP A C 1
ATOM 806 O O . TRP A 1 103 ? -11.388 22.002 -33.745 1.00 50.12 103 TRP A O 1
ATOM 816 N N . GLU A 1 104 ? -11.767 21.193 -31.695 1.00 49.69 104 GLU A N 1
ATOM 817 C CA . GLU A 1 104 ? -12.243 22.448 -31.092 1.00 49.69 104 GLU A CA 1
ATOM 818 C C . GLU A 1 104 ? -11.087 23.318 -30.548 1.00 49.69 104 GLU A C 1
ATOM 820 O O . GLU A 1 104 ? -11.283 24.483 -30.215 1.00 49.69 104 GLU A O 1
ATOM 825 N N . ALA A 1 105 ? -9.862 22.772 -30.499 1.00 45.97 105 ALA A N 1
ATOM 826 C CA . ALA A 1 105 ? -8.704 23.389 -29.840 1.00 45.97 105 ALA A CA 1
ATOM 827 C C . ALA A 1 105 ? -7.491 23.688 -30.747 1.00 45.97 105 ALA A C 1
ATOM 829 O O . ALA A 1 105 ? -6.433 24.049 -30.236 1.00 45.97 105 ALA A O 1
ATOM 830 N N . TYR A 1 106 ? -7.617 23.583 -32.071 1.00 42.66 106 TYR A N 1
ATOM 831 C CA . TYR A 1 106 ? -6.598 24.091 -32.999 1.00 42.66 106 TYR A CA 1
ATOM 832 C C . TYR A 1 106 ? -7.202 25.195 -33.872 1.00 42.66 106 TYR A C 1
ATOM 834 O O . TYR A 1 106 ? -8.297 24.995 -34.401 1.00 42.66 106 TYR A O 1
ATOM 842 N N . PRO A 1 107 ? -6.525 26.344 -34.082 1.00 46.81 107 PRO A N 1
ATOM 843 C CA . PRO A 1 107 ? -6.906 27.208 -35.191 1.00 46.81 107 PRO A CA 1
ATOM 844 C C . PRO A 1 107 ? -6.780 26.383 -36.486 1.00 46.81 107 PRO A C 1
ATOM 846 O O . PRO A 1 107 ? -5.875 25.545 -36.580 1.00 46.81 107 PRO A O 1
ATOM 849 N N . PRO A 1 108 ? -7.685 26.553 -37.467 1.00 40.53 108 PRO A N 1
ATOM 850 C CA . PRO A 1 108 ? -7.648 25.760 -38.690 1.00 40.53 108 PRO A CA 1
ATOM 851 C C . PRO A 1 108 ? -6.274 25.905 -39.359 1.00 40.53 108 PRO A C 1
ATOM 853 O O . PRO A 1 108 ? -5.675 26.984 -39.275 1.00 40.53 108 PRO A O 1
ATOM 856 N N . PRO A 1 109 ? -5.755 24.857 -40.030 1.00 42.44 109 PRO A N 1
ATOM 857 C CA . PRO A 1 109 ? -4.575 25.024 -40.858 1.00 42.44 109 PRO A CA 1
ATOM 858 C C . PRO A 1 109 ? -4.881 26.140 -41.853 1.00 42.44 109 PRO A C 1
ATOM 860 O O . PRO A 1 109 ? -5.918 26.129 -42.520 1.00 42.44 109 PRO A O 1
ATOM 863 N N . ILE A 1 110 ? -4.000 27.137 -41.879 1.00 43.78 110 ILE A N 1
ATOM 864 C CA . ILE A 1 110 ? -4.030 28.240 -42.831 1.00 43.78 110 ILE A CA 1
ATOM 865 C C . ILE A 1 110 ? -4.292 27.638 -44.213 1.00 43.78 110 ILE A C 1
ATOM 867 O O . ILE A 1 110 ? -3.524 26.806 -44.698 1.00 43.78 110 ILE A O 1
ATOM 871 N N . ALA A 1 111 ? -5.411 28.027 -44.820 1.00 45.66 111 ALA A N 1
ATOM 872 C CA . ALA A 1 111 ? -5.709 27.707 -46.201 1.00 45.66 111 ALA A CA 1
ATOM 873 C C . ALA A 1 111 ? -4.578 28.278 -47.068 1.00 45.66 111 ALA A C 1
ATOM 875 O O . ALA A 1 111 ? -4.492 29.491 -47.241 1.00 45.66 111 ALA A O 1
ATOM 876 N N . GLY A 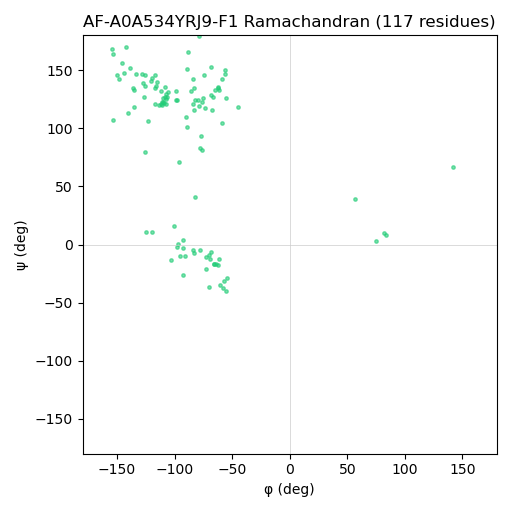1 112 ? -3.682 27.423 -47.568 1.00 45.09 112 GLY A N 1
ATOM 877 C CA . GLY A 1 112 ? -2.628 27.849 -48.490 1.00 45.09 112 GLY A CA 1
ATOM 878 C C . GLY A 1 112 ? -1.279 27.171 -48.283 1.00 45.09 112 GLY A C 1
ATOM 879 O O . GLY A 1 112 ? -0.301 27.830 -47.953 1.00 45.09 112 GLY A O 1
ATOM 880 N N . GLY A 1 113 ? -1.197 25.867 -48.529 1.00 39.09 113 GLY A N 1
ATOM 881 C CA . GLY A 1 113 ? 0.080 25.174 -48.690 1.00 39.09 113 GLY A CA 1
ATOM 882 C C . GLY A 1 113 ? -0.119 23.952 -49.572 1.00 39.09 113 GLY A C 1
ATOM 883 O O . GLY A 1 113 ? -0.782 23.007 -49.160 1.00 39.09 113 GLY A O 1
ATOM 884 N N . ALA A 1 114 ? 0.370 24.014 -50.811 1.00 42.28 114 ALA A N 1
ATOM 885 C CA . ALA A 1 114 ? 0.229 22.958 -51.812 1.00 42.28 114 ALA A CA 1
ATOM 886 C C . ALA A 1 114 ? 0.781 21.601 -51.315 1.00 42.28 114 ALA A C 1
ATOM 888 O O . ALA A 1 114 ? 1.733 21.587 -50.530 1.00 42.28 114 ALA A O 1
ATOM 889 N N . PRO A 1 115 ? 0.229 20.461 -51.774 1.00 39.94 115 PRO A N 1
ATOM 890 C CA . PRO A 1 115 ? 0.732 19.151 -51.383 1.00 39.94 115 PRO A CA 1
ATOM 891 C C . PRO A 1 115 ? 2.145 18.939 -51.939 1.00 39.94 115 PRO A C 1
ATOM 893 O O . PRO A 1 115 ? 2.381 19.085 -53.138 1.00 39.94 115 PRO A O 1
ATOM 896 N N . ALA A 1 116 ? 3.085 18.582 -51.063 1.00 42.88 116 ALA A N 1
ATOM 897 C CA . ALA A 1 116 ? 4.410 18.140 -51.469 1.00 42.88 116 ALA A CA 1
ATOM 898 C C . ALA A 1 116 ? 4.288 16.786 -52.183 1.00 42.88 116 ALA A C 1
ATOM 900 O O . ALA A 1 116 ? 3.872 15.791 -51.590 1.00 42.88 116 ALA A O 1
ATOM 901 N N . THR A 1 117 ? 4.635 16.752 -53.466 1.00 44.97 117 THR A N 1
ATOM 902 C CA . THR A 1 117 ? 4.843 15.512 -54.215 1.00 44.97 117 THR A CA 1
ATOM 903 C C . THR A 1 117 ? 6.178 14.900 -53.803 1.00 44.97 117 THR A C 1
ATOM 905 O O . THR A 1 117 ? 7.208 15.569 -53.886 1.00 44.97 117 THR A O 1
ATOM 908 N N . CYS A 1 118 ? 6.165 13.637 -53.380 1.00 37.94 118 CYS A N 1
ATOM 909 C CA . CYS A 1 118 ? 7.379 12.843 -53.220 1.00 37.94 118 CYS A CA 1
ATOM 910 C C . CYS A 1 118 ? 7.993 12.558 -54.599 1.00 37.94 118 CYS A C 1
ATOM 912 O O . CYS A 1 118 ? 7.290 12.089 -55.497 1.00 37.94 118 CYS A O 1
ATOM 914 N N . GLY A 1 119 ? 9.285 12.851 -54.738 1.00 41.31 119 GLY A N 1
ATOM 915 C CA . GLY A 1 119 ? 10.171 12.357 -55.792 1.00 41.31 119 GLY A CA 1
ATOM 916 C C . GLY A 1 119 ? 11.257 11.484 -55.184 1.00 41.31 119 GLY A C 1
ATOM 917 O O . GLY A 1 119 ? 11.495 11.631 -53.962 1.00 41.31 119 GLY A O 1
#

Foldseek 3Di:
DADPVRDDDDDQVVFDKDWDAPDPPHQKIWMWGDDPQQQKIKIWIWHQDPPDRDIDIDIDMDHDPPGPDPDDDDDDDDDPPPPVPDDPVDPVVVPDPDPDDPVPPDDPPPPDDDDDDDD